Protein AF-A0A2V9RLV7-F1 (afdb_monomer)

pLDDT: mean 89.44, std 15.26, range [31.55, 98.31]

Structure (mmCIF, N/CA/C/O backbone):
data_AF-A0A2V9RLV7-F1
#
_entry.id   AF-A0A2V9RLV7-F1
#
loop_
_atom_site.group_PDB
_atom_site.id
_atom_site.type_symbol
_atom_site.label_atom_id
_atom_site.label_alt_id
_atom_site.label_comp_id
_atom_site.label_asym_id
_atom_site.label_entity_id
_atom_site.label_seq_id
_atom_site.pdbx_PDB_ins_code
_atom_site.Cartn_x
_atom_site.Cartn_y
_atom_site.Cartn_z
_atom_site.occupancy
_atom_site.B_iso_or_equiv
_atom_site.auth_seq_id
_atom_site.auth_comp_id
_atom_site.auth_asym_id
_atom_site.auth_atom_id
_atom_site.pdbx_PDB_model_num
ATOM 1 N N . MET A 1 1 ? 9.518 -6.701 3.975 1.00 85.50 1 MET A N 1
ATOM 2 C CA . MET A 1 1 ? 9.217 -7.323 5.296 1.00 85.50 1 MET A CA 1
ATOM 3 C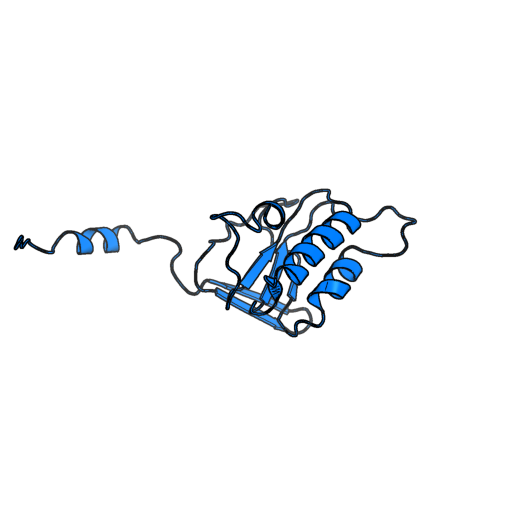 C . MET A 1 1 ? 7.944 -8.174 5.298 1.00 85.50 1 MET A C 1
ATOM 5 O O . MET A 1 1 ? 8.015 -9.312 5.734 1.00 85.50 1 MET A O 1
ATOM 9 N N . LEU A 1 2 ? 6.801 -7.684 4.800 1.00 94.25 2 LEU A N 1
ATOM 10 C CA . LEU A 1 2 ? 5.523 -8.424 4.852 1.00 94.25 2 LEU A CA 1
ATOM 11 C C . LEU A 1 2 ? 5.544 -9.779 4.130 1.00 94.25 2 LEU A C 1
ATOM 13 O O . LEU A 1 2 ? 5.073 -10.773 4.666 1.00 94.25 2 LEU A O 1
ATOM 17 N N . ALA A 1 3 ? 6.147 -9.844 2.942 1.00 95.44 3 ALA A N 1
ATOM 18 C CA . ALA A 1 3 ? 6.275 -11.100 2.202 1.00 95.44 3 ALA A CA 1
ATOM 19 C C . ALA A 1 3 ? 7.081 -12.168 2.972 1.00 95.44 3 ALA A C 1
ATOM 21 O O . ALA A 1 3 ? 6.839 -13.360 2.812 1.00 95.44 3 ALA A O 1
ATOM 22 N N . ALA A 1 4 ? 8.012 -11.746 3.834 1.00 96.06 4 ALA A N 1
ATOM 23 C CA . ALA A 1 4 ? 8.835 -12.648 4.633 1.00 96.06 4 ALA A CA 1
ATOM 24 C C . ALA A 1 4 ? 8.125 -13.160 5.899 1.00 96.06 4 ALA A C 1
ATOM 26 O O . ALA A 1 4 ? 8.580 -14.145 6.470 1.00 96.06 4 ALA A O 1
ATOM 27 N N . SER A 1 5 ? 7.034 -12.523 6.348 1.00 96.19 5 SER A N 1
ATOM 28 C CA . SER A 1 5 ? 6.276 -13.005 7.513 1.00 96.19 5 SER A CA 1
ATOM 29 C C . SER A 1 5 ? 5.226 -14.061 7.161 1.00 96.19 5 SER A C 1
ATOM 31 O O . SER A 1 5 ? 4.672 -14.680 8.069 1.00 96.19 5 SER A O 1
ATOM 33 N N . LEU A 1 6 ? 4.955 -14.289 5.872 1.00 96.94 6 LEU A N 1
ATOM 34 C CA . LEU A 1 6 ? 3.989 -15.285 5.408 1.00 96.94 6 LEU A CA 1
ATOM 35 C C . LEU A 1 6 ? 4.338 -16.690 5.914 1.00 96.94 6 LEU A C 1
ATOM 37 O O . LEU A 1 6 ? 5.480 -17.131 5.805 1.00 96.94 6 LEU A O 1
ATOM 41 N N . GLY A 1 7 ? 3.339 -17.386 6.460 1.00 95.44 7 GLY A N 1
ATOM 42 C CA . GLY A 1 7 ? 3.511 -18.720 7.047 1.00 95.44 7 GLY A CA 1
ATOM 43 C C . GLY A 1 7 ? 4.134 -18.733 8.449 1.00 95.44 7 GLY A C 1
ATOM 44 O O . GLY A 1 7 ? 4.362 -19.807 9.000 1.00 95.44 7 GLY A O 1
ATOM 45 N N . THR A 1 8 ? 4.397 -17.568 9.048 1.00 96.88 8 THR A N 1
ATOM 46 C CA . THR A 1 8 ? 4.841 -17.454 10.446 1.00 96.88 8 THR A CA 1
ATOM 47 C C . THR A 1 8 ? 3.671 -17.068 11.360 1.00 96.88 8 THR A C 1
ATOM 49 O O . THR A 1 8 ? 2.685 -16.508 10.880 1.00 96.88 8 THR A O 1
ATOM 52 N N . PRO A 1 9 ? 3.785 -17.240 12.692 1.00 96.62 9 PRO A N 1
ATOM 53 C CA . PRO A 1 9 ? 2.793 -16.721 13.644 1.00 96.62 9 PRO A CA 1
ATOM 54 C C . PRO A 1 9 ? 2.597 -15.195 13.601 1.00 96.62 9 PRO A C 1
ATOM 56 O O . PRO A 1 9 ? 1.647 -14.680 14.185 1.00 96.62 9 PRO A O 1
ATOM 59 N N . TYR A 1 10 ? 3.503 -14.472 12.936 1.00 95.00 10 TYR A N 1
ATOM 60 C CA . TYR A 1 10 ? 3.482 -13.017 12.789 1.00 95.00 10 TYR A CA 1
ATOM 61 C C . TYR A 1 10 ? 3.027 -12.577 11.392 1.00 95.00 10 TYR A C 1
ATOM 63 O O . TYR A 1 10 ? 3.252 -11.429 10.996 1.00 95.00 10 TYR A O 1
ATOM 71 N N . GLU A 1 11 ? 2.436 -13.483 10.610 1.00 94.69 11 GLU A N 1
ATOM 72 C CA . GLU A 1 11 ? 1.907 -13.130 9.301 1.00 94.69 11 GLU A CA 1
ATOM 73 C C . GLU A 1 11 ? 0.830 -12.040 9.398 1.00 94.69 11 GLU A C 1
ATOM 75 O O . GLU A 1 11 ? 0.049 -11.963 10.352 1.00 94.69 11 GLU A O 1
ATOM 80 N N . LEU A 1 12 ? 0.789 -11.166 8.391 1.00 91.31 12 LEU A N 1
ATOM 81 C CA . LEU A 1 12 ? -0.156 -10.058 8.382 1.00 91.31 12 LEU A CA 1
ATOM 82 C C . LEU A 1 12 ? -1.586 -10.568 8.156 1.00 91.31 12 LEU A C 1
ATOM 84 O O . LEU A 1 12 ? -1.847 -11.358 7.244 1.00 91.31 12 LEU A O 1
ATOM 88 N N . ARG A 1 13 ? -2.521 -10.045 8.953 1.00 93.69 13 ARG A N 1
ATOM 89 C CA . ARG A 1 13 ? -3.963 -10.206 8.744 1.00 93.69 13 ARG A CA 1
ATOM 90 C C . ARG A 1 13 ? -4.507 -9.008 7.979 1.00 93.69 13 ARG A C 1
ATOM 92 O O . ARG A 1 13 ? -4.392 -7.876 8.448 1.00 93.69 13 ARG A O 1
ATOM 99 N N . THR A 1 14 ? -5.094 -9.265 6.820 1.00 96.12 14 THR A N 1
ATOM 100 C CA . THR A 1 14 ? -5.522 -8.231 5.867 1.00 96.12 14 THR A CA 1
ATOM 101 C C . THR A 1 14 ? -7.029 -8.206 5.632 1.00 96.12 14 THR A C 1
ATOM 103 O O . THR A 1 14 ? -7.524 -7.261 5.018 1.00 96.12 14 THR A O 1
ATOM 106 N N . ASP A 1 15 ? -7.758 -9.183 6.174 1.00 96.62 15 ASP A N 1
ATOM 107 C CA . ASP A 1 15 ? -9.208 -9.294 6.042 1.00 96.62 15 ASP A CA 1
ATOM 108 C C . ASP A 1 15 ? -9.916 -8.050 6.576 1.00 96.62 15 ASP A C 1
ATOM 110 O O . ASP A 1 15 ? -9.709 -7.628 7.723 1.00 96.62 15 ASP A O 1
ATOM 114 N N . ASP A 1 16 ? -10.740 -7.457 5.717 1.00 96.94 16 ASP A N 1
ATOM 115 C CA . ASP A 1 16 ? -11.497 -6.241 5.977 1.00 96.94 16 ASP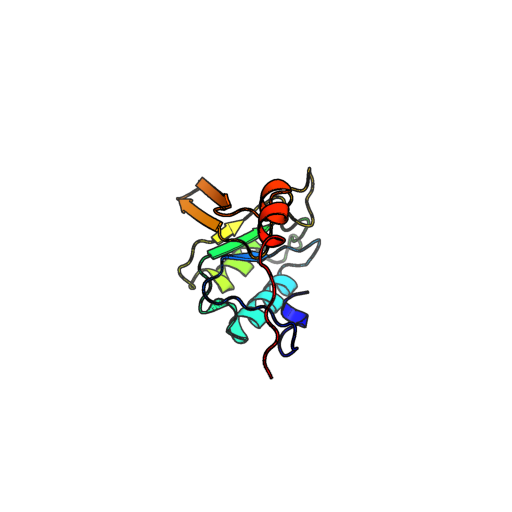 A CA 1
ATOM 116 C C . ASP A 1 16 ? -10.631 -5.031 6.390 1.00 96.94 16 ASP A C 1
ATOM 118 O O . ASP A 1 16 ? -11.092 -4.127 7.092 1.00 96.94 16 ASP A O 1
ATOM 122 N N . ARG A 1 17 ? -9.358 -4.979 5.961 1.00 97.69 17 ARG A N 1
ATOM 123 C CA . ARG A 1 17 ? -8.420 -3.886 6.288 1.00 97.69 17 ARG A CA 1
ATOM 124 C C . ARG A 1 17 ? -8.069 -3.010 5.090 1.00 97.69 17 ARG A C 1
ATOM 126 O O . ARG A 1 17 ? -8.101 -3.445 3.942 1.00 97.69 17 ARG A O 1
ATOM 133 N N . ILE A 1 18 ? -7.653 -1.778 5.382 1.00 98.25 18 ILE A N 1
ATOM 134 C CA . ILE A 1 18 ? -6.882 -0.952 4.447 1.00 98.25 18 ILE A CA 1
ATOM 135 C C . ILE A 1 18 ? -5.412 -1.354 4.599 1.00 98.25 18 ILE A C 1
ATOM 137 O O . ILE A 1 18 ? -4.848 -1.243 5.688 1.00 98.25 18 ILE A O 1
ATOM 141 N N . LEU A 1 19 ? -4.805 -1.847 3.522 1.00 97.62 19 LEU A N 1
ATOM 142 C CA . LEU A 1 19 ? -3.417 -2.293 3.505 1.00 97.62 19 LEU A CA 1
ATOM 143 C C . LEU A 1 19 ? -2.494 -1.131 3.126 1.00 97.62 19 LEU A C 1
ATOM 145 O O . LEU A 1 19 ? -2.652 -0.546 2.060 1.00 97.62 19 LEU A O 1
ATOM 149 N N . PHE A 1 20 ? -1.513 -0.820 3.970 1.00 97.75 20 PHE A N 1
ATOM 150 C CA . PHE A 1 20 ? -0.464 0.152 3.665 1.00 97.75 20 PHE A CA 1
ATOM 151 C C . PHE A 1 20 ? 0.846 -0.561 3.304 1.00 97.75 20 PHE A C 1
ATOM 153 O O . PHE A 1 20 ? 1.273 -1.458 4.034 1.00 97.75 20 PHE A O 1
ATOM 160 N N . LEU A 1 21 ? 1.465 -0.169 2.188 1.00 97.31 21 LEU A N 1
ATOM 161 C CA . LEU A 1 21 ? 2.692 -0.750 1.640 1.00 97.31 21 LEU A CA 1
ATOM 162 C C . LEU A 1 21 ? 3.689 0.357 1.283 1.00 97.31 21 LEU A C 1
ATOM 164 O O . LEU A 1 21 ? 3.333 1.317 0.607 1.00 97.31 21 LEU A O 1
ATOM 168 N N . GLU A 1 22 ? 4.947 0.205 1.679 1.00 96.62 22 GLU A N 1
ATOM 169 C CA . GLU A 1 22 ? 6.044 1.094 1.285 1.00 96.62 22 GLU A CA 1
ATOM 170 C C . GLU A 1 22 ? 7.339 0.300 1.122 1.00 96.62 22 GLU A C 1
ATOM 172 O O . GLU A 1 22 ? 7.476 -0.786 1.694 1.00 96.62 22 GLU A O 1
ATOM 177 N N . ASP A 1 23 ? 8.249 0.829 0.310 1.00 96.75 23 ASP A N 1
ATOM 178 C CA . ASP A 1 23 ? 9.604 0.312 0.144 1.00 96.75 23 ASP A CA 1
ATOM 179 C C . ASP A 1 23 ? 10.542 1.427 -0.358 1.00 96.75 23 ASP A C 1
ATOM 181 O O . ASP A 1 23 ? 10.073 2.479 -0.813 1.00 96.75 23 ASP A O 1
ATOM 185 N N . LEU A 1 24 ? 11.855 1.184 -0.297 1.00 96.06 24 LEU A N 1
ATOM 186 C CA . LEU A 1 24 ? 12.905 2.127 -0.701 1.00 96.06 24 LEU A CA 1
ATOM 187 C C . LEU A 1 24 ? 13.898 1.481 -1.668 1.00 96.06 24 LEU A C 1
ATOM 189 O O . LEU A 1 24 ? 14.518 0.469 -1.354 1.00 96.06 24 LEU A O 1
ATOM 193 N N . GLY A 1 25 ? 14.125 2.114 -2.821 1.00 95.25 25 GLY A N 1
ATOM 194 C CA . GLY A 1 25 ? 15.185 1.718 -3.756 1.00 95.25 25 GLY A CA 1
ATOM 195 C C . GLY A 1 25 ? 14.970 0.356 -4.426 1.00 95.25 25 GLY A C 1
ATOM 196 O O . GLY A 1 25 ? 15.864 -0.155 -5.111 1.00 95.25 25 GLY A O 1
ATOM 197 N N . GLU A 1 26 ? 13.800 -0.255 -4.244 1.00 95.62 26 GLU A N 1
ATOM 198 C CA . GLU A 1 26 ? 13.507 -1.573 -4.779 1.00 95.62 26 GLU A CA 1
ATOM 199 C C . GLU A 1 26 ? 13.163 -1.507 -6.267 1.00 95.62 26 GLU A C 1
ATOM 201 O O . GLU A 1 26 ? 12.337 -0.721 -6.738 1.00 95.62 26 GLU A O 1
ATOM 206 N N . LYS A 1 27 ? 13.787 -2.393 -7.044 1.00 94.56 27 LYS A N 1
ATOM 207 C CA . LYS A 1 27 ? 13.499 -2.492 -8.476 1.00 94.56 27 LYS A CA 1
ATOM 208 C C . LYS A 1 27 ? 12.081 -3.023 -8.674 1.00 94.56 27 LYS A C 1
ATOM 210 O O . LYS A 1 27 ? 11.727 -4.001 -8.013 1.00 94.56 27 LYS A O 1
ATOM 215 N N . PRO A 1 28 ? 11.281 -2.487 -9.615 1.00 95.25 28 PRO A N 1
ATOM 216 C CA . PRO A 1 28 ? 9.883 -2.915 -9.680 1.00 95.25 28 PRO A CA 1
ATOM 217 C C . PRO A 1 28 ? 9.633 -4.405 -9.939 1.00 95.25 28 PRO A C 1
ATOM 219 O O . PRO A 1 28 ? 8.626 -4.903 -9.462 1.00 95.25 28 PRO A O 1
ATOM 222 N N . TYR A 1 29 ? 10.560 -5.169 -10.532 1.00 93.81 29 TYR A N 1
ATOM 223 C CA . TYR A 1 29 ? 10.424 -6.639 -10.587 1.00 93.81 29 TYR A CA 1
ATOM 224 C C . TYR A 1 29 ? 10.438 -7.316 -9.197 1.00 93.81 29 TYR A C 1
ATOM 226 O O . TYR A 1 29 ? 9.906 -8.410 -9.020 1.00 93.81 29 TYR A O 1
ATOM 234 N N . ARG A 1 30 ? 11.067 -6.702 -8.187 1.00 95.69 30 ARG A N 1
ATOM 235 C CA . ARG A 1 30 ? 11.051 -7.201 -6.805 1.00 95.69 30 ARG A CA 1
ATOM 236 C C . ARG A 1 30 ? 9.745 -6.850 -6.114 1.00 95.69 30 ARG A C 1
ATOM 238 O O . ARG A 1 30 ? 9.203 -7.706 -5.419 1.00 95.69 30 ARG A O 1
ATOM 245 N N . ILE A 1 31 ? 9.229 -5.642 -6.348 1.00 97.06 31 ILE A N 1
ATOM 246 C CA . ILE A 1 31 ? 7.887 -5.245 -5.901 1.00 97.06 31 ILE A CA 1
ATOM 247 C C . ILE A 1 31 ? 6.841 -6.181 -6.511 1.00 97.06 31 ILE A C 1
ATOM 249 O O . ILE A 1 31 ? 6.005 -6.706 -5.784 1.00 97.06 31 ILE A O 1
ATOM 253 N N . ASP A 1 32 ? 6.956 -6.466 -7.809 1.00 96.31 32 ASP A N 1
ATOM 254 C CA . ASP A 1 32 ? 6.134 -7.434 -8.534 1.00 96.31 32 ASP A CA 1
ATOM 255 C C . ASP A 1 32 ? 6.107 -8.789 -7.824 1.00 96.31 32 ASP A C 1
ATOM 257 O O . ASP A 1 32 ? 5.053 -9.263 -7.403 1.00 96.31 32 ASP A O 1
ATOM 261 N N . ARG A 1 33 ? 7.293 -9.362 -7.590 1.00 97.12 33 ARG A N 1
ATOM 262 C CA . ARG A 1 33 ? 7.452 -10.644 -6.904 1.00 97.12 33 ARG A CA 1
ATOM 263 C C . ARG A 1 33 ? 6.814 -10.637 -5.514 1.00 97.12 33 ARG A C 1
ATOM 265 O O . ARG A 1 33 ? 6.127 -11.591 -5.163 1.00 97.12 33 ARG A O 1
ATOM 272 N N . MET A 1 34 ? 7.034 -9.587 -4.720 1.00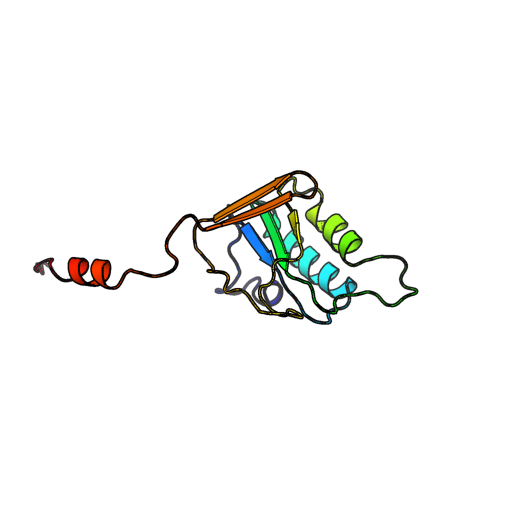 97.69 34 MET A N 1
ATOM 273 C CA . MET A 1 34 ? 6.494 -9.492 -3.357 1.00 97.69 34 MET A CA 1
ATOM 274 C C . MET A 1 34 ? 4.971 -9.323 -3.344 1.00 97.69 34 MET A C 1
ATOM 276 O O . MET A 1 34 ? 4.291 -9.985 -2.562 1.00 97.69 34 MET A O 1
ATOM 280 N N . LEU A 1 35 ? 4.421 -8.481 -4.221 1.00 97.44 35 LEU A N 1
ATOM 281 C CA . LEU A 1 35 ? 2.976 -8.296 -4.356 1.00 97.44 35 LEU A CA 1
ATOM 282 C C . LEU A 1 35 ? 2.296 -9.560 -4.881 1.00 97.44 35 LEU A C 1
ATOM 284 O O . LEU A 1 35 ? 1.244 -9.942 -4.373 1.00 97.44 35 LEU A O 1
ATOM 288 N N . MET A 1 36 ? 2.909 -10.242 -5.851 1.00 97.56 36 MET A N 1
ATOM 289 C CA . MET A 1 36 ? 2.401 -11.508 -6.372 1.00 97.56 36 MET A CA 1
ATOM 290 C C . MET A 1 36 ? 2.411 -12.587 -5.288 1.00 97.56 36 MET A C 1
ATOM 292 O O . MET A 1 36 ? 1.448 -13.338 -5.171 1.00 97.56 36 MET A O 1
ATOM 296 N N . GLN A 1 37 ? 3.443 -12.632 -4.441 1.00 97.75 37 GLN A N 1
ATOM 297 C CA . GLN A 1 37 ? 3.485 -13.545 -3.300 1.00 97.75 37 GLN A CA 1
ATOM 298 C C . GLN A 1 37 ? 2.347 -13.267 -2.304 1.00 97.75 37 GLN A C 1
ATOM 300 O O . GLN A 1 37 ? 1.687 -14.205 -1.866 1.00 97.75 37 GLN A O 1
ATOM 305 N N . LEU A 1 38 ? 2.071 -11.997 -1.978 1.00 97.38 38 LEU A N 1
ATOM 306 C CA . LEU A 1 38 ? 0.931 -11.628 -1.126 1.00 97.38 38 LEU A CA 1
ATOM 307 C C . LEU A 1 38 ? -0.412 -12.011 -1.765 1.00 97.38 38 LEU A C 1
ATOM 309 O O . LEU A 1 38 ? -1.283 -12.530 -1.068 1.00 97.38 38 LEU A O 1
ATOM 313 N N . LYS A 1 39 ? -0.563 -11.791 -3.079 1.00 96.88 39 LYS A N 1
ATOM 314 C CA . LYS A 1 39 ? -1.757 -12.174 -3.845 1.00 96.88 39 LYS A CA 1
ATOM 315 C C . LYS A 1 39 ? -1.984 -13.683 -3.806 1.00 96.88 39 LYS A C 1
ATOM 317 O O . LYS A 1 39 ? -3.060 -14.127 -3.439 1.00 96.88 39 LYS A O 1
ATOM 322 N N . LEU A 1 40 ? -0.960 -14.472 -4.129 1.00 96.75 40 LEU A N 1
ATOM 323 C CA . LEU A 1 40 ? -1.039 -15.937 -4.131 1.00 96.75 40 LEU A CA 1
ATOM 324 C C . LEU A 1 40 ? -1.238 -16.531 -2.730 1.00 96.75 40 LEU A C 1
ATOM 326 O O . LEU A 1 40 ? -1.800 -17.612 -2.604 1.00 96.75 40 LEU A O 1
ATOM 330 N N . ALA A 1 41 ? -0.809 -15.827 -1.682 1.00 96.94 41 ALA A N 1
ATOM 331 C CA . ALA A 1 41 ? -1.071 -16.195 -0.292 1.00 96.94 41 ALA A CA 1
ATOM 332 C C . ALA A 1 41 ? -2.466 -15.759 0.211 1.00 96.94 41 ALA A C 1
ATOM 334 O O . ALA A 1 41 ? -2.718 -15.821 1.415 1.00 96.94 41 ALA A O 1
ATOM 335 N N . GLY A 1 42 ? -3.341 -15.259 -0.672 1.00 96.56 42 GLY A N 1
ATOM 336 C CA . GLY A 1 42 ? -4.705 -14.821 -0.354 1.00 96.56 42 GLY A CA 1
ATOM 337 C C . GLY A 1 42 ? -4.784 -13.533 0.471 1.00 96.56 42 GLY A C 1
ATOM 338 O O . GLY A 1 42 ? -5.854 -13.125 0.915 1.00 96.56 42 GLY A O 1
ATOM 339 N N . LYS A 1 43 ? -3.660 -12.837 0.694 1.00 97.06 43 LYS A N 1
ATOM 340 C CA . LYS A 1 43 ? -3.638 -11.636 1.549 1.00 97.06 43 LYS A CA 1
ATOM 341 C C . LYS A 1 43 ? -4.307 -10.430 0.904 1.00 97.06 43 LYS A C 1
ATOM 343 O O . LYS A 1 43 ? -4.507 -9.426 1.582 1.00 97.06 43 LYS A O 1
ATOM 348 N N . LEU A 1 44 ? -4.642 -10.500 -0.379 1.00 97.12 44 LEU A N 1
ATOM 349 C CA . LEU A 1 44 ? -5.308 -9.418 -1.095 1.00 97.12 44 LEU A CA 1
ATOM 350 C C . LEU A 1 44 ? -6.792 -9.707 -1.375 1.00 97.12 44 LEU A C 1
ATOM 352 O O . LEU A 1 44 ? -7.456 -8.858 -1.957 1.00 97.12 44 LEU A O 1
ATOM 356 N N . ASP A 1 45 ? -7.318 -10.858 -0.951 1.00 96.06 45 ASP A N 1
ATOM 357 C CA . ASP A 1 45 ? -8.659 -11.313 -1.348 1.00 96.06 45 ASP A CA 1
ATOM 358 C C . ASP A 1 45 ? -9.777 -10.496 -0.686 1.00 96.06 45 ASP A C 1
ATOM 360 O O . ASP A 1 45 ? -10.805 -10.227 -1.301 1.00 96.06 45 ASP A O 1
ATOM 364 N N . SER A 1 46 ? -9.553 -10.071 0.561 1.00 96.12 46 SER A N 1
ATOM 365 C CA . SER A 1 46 ? -10.560 -9.397 1.397 1.00 96.12 46 SER A CA 1
ATOM 366 C C . SER A 1 46 ? -10.115 -8.018 1.892 1.00 96.12 46 SER A C 1
ATOM 368 O O . SER A 1 46 ? -10.658 -7.496 2.868 1.00 96.12 46 SER A O 1
ATOM 370 N N . VAL A 1 47 ? -9.110 -7.404 1.258 1.00 97.69 47 VAL A N 1
ATOM 371 C CA . VAL A 1 47 ? -8.734 -6.020 1.593 1.00 97.69 47 VAL A CA 1
ATOM 372 C C . VAL A 1 47 ? -9.857 -5.058 1.203 1.00 97.69 47 VAL A C 1
ATOM 374 O O . VAL A 1 47 ? -10.616 -5.301 0.273 1.00 97.69 47 VAL A O 1
ATOM 377 N N . ARG A 1 48 ? -9.968 -3.928 1.903 1.00 98.06 48 ARG A N 1
ATOM 378 C CA . ARG A 1 48 ? -10.962 -2.871 1.620 1.00 98.06 48 ARG A CA 1
ATOM 379 C C . ARG A 1 48 ? -10.373 -1.665 0.908 1.00 98.06 48 ARG A C 1
ATOM 381 O O . ARG A 1 48 ? -11.112 -0.784 0.483 1.00 98.06 48 ARG A O 1
ATOM 388 N N . GLY A 1 49 ? -9.054 -1.631 0.786 1.00 98.00 49 GLY A N 1
ATOM 389 C CA . GLY A 1 49 ? -8.303 -0.606 0.087 1.00 98.00 49 GLY A CA 1
ATOM 390 C C . GLY A 1 49 ? -6.810 -0.851 0.234 1.00 98.00 49 GLY A C 1
ATOM 391 O O . GLY A 1 49 ? -6.379 -1.560 1.146 1.00 98.00 49 GLY A O 1
ATOM 392 N N . ILE A 1 50 ? -6.025 -0.270 -0.664 1.00 98.31 50 ILE A N 1
ATOM 393 C CA . ILE A 1 50 ? -4.567 -0.377 -0.655 1.00 98.31 50 ILE A CA 1
ATOM 394 C C . ILE A 1 50 ? -3.978 1.024 -0.788 1.00 98.31 50 ILE A C 1
ATOM 396 O O . ILE A 1 50 ? -4.403 1.816 -1.627 1.00 98.31 50 ILE A O 1
ATOM 400 N N . ILE A 1 51 ? -2.990 1.335 0.039 1.00 98.06 51 ILE A N 1
ATOM 401 C CA . ILE A 1 51 ? -2.248 2.587 -0.005 1.00 98.06 51 ILE A CA 1
ATOM 402 C C . ILE A 1 51 ? -0.777 2.249 -0.183 1.00 98.06 51 ILE A C 1
ATOM 404 O O . ILE A 1 51 ? -0.176 1.601 0.669 1.00 98.06 51 ILE A O 1
ATOM 408 N N . PHE A 1 52 ? -0.197 2.727 -1.271 1.00 97.75 52 PHE A N 1
ATOM 409 C CA . PHE A 1 52 ? 1.240 2.743 -1.469 1.00 97.75 52 PHE A CA 1
ATOM 410 C C . PHE A 1 52 ? 1.814 4.051 -0.917 1.00 97.75 52 PHE A C 1
ATOM 412 O O . PHE A 1 52 ? 1.227 5.127 -1.096 1.00 97.75 52 PHE A O 1
ATOM 419 N N . GLY A 1 53 ? 2.953 3.963 -0.235 1.00 96.62 53 GLY A N 1
ATOM 420 C CA . GLY A 1 53 ? 3.722 5.122 0.208 1.00 96.62 53 GLY A CA 1
ATOM 421 C C . GLY A 1 53 ? 4.298 5.925 -0.962 1.00 96.62 53 GLY A C 1
ATOM 422 O O . GLY A 1 53 ? 3.856 5.805 -2.108 1.00 96.62 53 GLY A O 1
ATOM 423 N N . GLU A 1 54 ? 5.318 6.742 -0.697 1.00 95.50 54 GLU A N 1
ATOM 424 C CA . GLU A 1 54 ? 6.049 7.448 -1.764 1.00 95.50 54 GLU A CA 1
ATOM 425 C C . GLU A 1 54 ? 6.791 6.489 -2.714 1.00 95.50 54 GLU A C 1
ATOM 427 O O . GLU A 1 54 ? 7.064 6.875 -3.848 1.00 95.50 54 GLU A O 1
ATOM 432 N N . MET A 1 55 ? 7.064 5.244 -2.291 1.00 95.75 55 MET A N 1
ATOM 433 C CA . MET A 1 55 ? 7.840 4.256 -3.058 1.00 95.75 55 MET A CA 1
ATOM 434 C C . MET A 1 55 ? 9.165 4.863 -3.543 1.00 95.75 55 MET A C 1
ATOM 436 O O . MET A 1 55 ? 9.506 4.809 -4.730 1.00 95.75 55 MET A O 1
ATOM 440 N N . LEU A 1 56 ? 9.871 5.522 -2.620 1.00 94.69 56 LEU A N 1
ATOM 441 C CA . LEU A 1 56 ? 11.031 6.345 -2.932 1.00 94.69 56 LEU A CA 1
ATOM 442 C C . LEU A 1 56 ? 12.106 5.505 -3.630 1.00 94.69 56 LEU A C 1
ATOM 444 O O . LEU A 1 56 ? 12.370 4.364 -3.256 1.00 94.69 56 LEU A O 1
ATOM 448 N N . ASP A 1 57 ? 12.688 6.056 -4.691 1.00 93.88 57 ASP A N 1
ATOM 449 C CA . ASP A 1 57 ? 13.693 5.407 -5.540 1.00 93.88 57 ASP A CA 1
ATOM 450 C C . ASP A 1 57 ? 13.309 4.024 -6.112 1.00 93.88 57 ASP A C 1
ATOM 452 O O . ASP A 1 57 ? 14.150 3.306 -6.656 1.00 93.88 57 ASP A O 1
ATOM 456 N N . CYS A 1 58 ? 12.024 3.654 -6.073 1.00 93.56 58 CYS A N 1
ATOM 457 C CA . CYS A 1 58 ? 11.524 2.396 -6.624 1.00 93.56 58 CYS A CA 1
ATOM 458 C C . CYS A 1 58 ? 11.217 2.522 -8.124 1.00 93.56 58 CYS A C 1
ATOM 460 O O . CYS A 1 58 ? 10.087 2.331 -8.575 1.00 93.56 58 CYS A O 1
ATOM 462 N N . PHE A 1 59 ? 12.221 2.875 -8.924 1.00 90.12 59 PHE A N 1
ATOM 463 C CA . PHE A 1 59 ? 12.079 3.051 -10.370 1.00 90.12 59 PHE A CA 1
ATOM 464 C C . PHE A 1 59 ? 12.857 2.003 -11.178 1.00 90.12 59 PHE A C 1
ATOM 466 O O . PHE A 1 59 ? 13.845 1.402 -10.739 1.00 90.12 59 PHE A O 1
ATOM 473 N N . GLN A 1 60 ? 12.362 1.766 -12.390 1.00 85.81 60 GLN A N 1
ATOM 474 C CA . GLN A 1 60 ? 12.989 0.902 -13.391 1.00 85.81 60 GLN A CA 1
ATOM 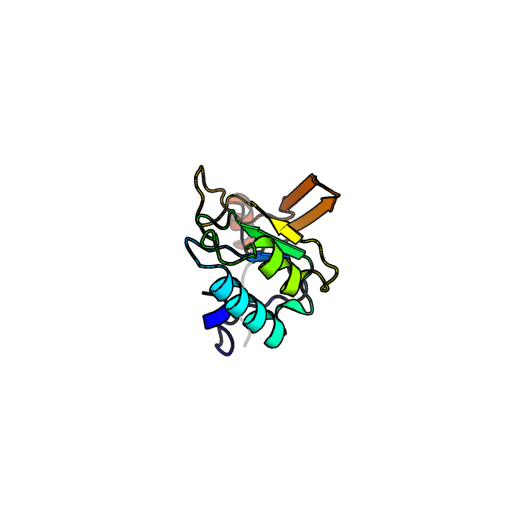475 C C . GLN A 1 60 ? 14.224 1.573 -13.996 1.00 85.81 60 GLN A C 1
ATOM 477 O O . GLN A 1 60 ? 14.370 2.793 -13.943 1.00 85.81 60 GLN A O 1
ATOM 482 N N . MET A 1 61 ? 15.121 0.777 -14.580 1.00 81.06 61 MET A N 1
ATOM 483 C CA . MET A 1 61 ? 16.149 1.337 -15.464 1.00 81.06 61 MET A CA 1
ATOM 484 C C . MET A 1 61 ? 15.504 1.809 -16.780 1.00 81.06 61 MET A C 1
ATOM 486 O O . MET A 1 61 ? 14.458 1.287 -17.162 1.00 81.06 61 MET A O 1
ATOM 490 N N . GLN A 1 62 ? 16.120 2.784 -17.462 1.00 76.19 62 GLN A N 1
ATOM 491 C CA . GLN A 1 62 ? 15.534 3.474 -18.627 1.00 76.19 62 GLN A CA 1
ATOM 492 C C . GLN A 1 62 ? 15.054 2.527 -19.748 1.00 76.19 62 GLN A C 1
ATOM 494 O O . GLN A 1 62 ? 14.046 2.819 -20.382 1.00 76.19 62 GLN A O 1
ATOM 499 N N . ASP A 1 63 ? 15.686 1.364 -19.919 1.00 82.00 63 ASP A N 1
ATOM 500 C CA . ASP A 1 63 ? 15.440 0.473 -21.064 1.00 82.00 63 ASP A CA 1
ATOM 501 C C . ASP A 1 63 ? 14.490 -0.705 -20.775 1.00 82.00 63 ASP A C 1
ATOM 503 O O . ASP A 1 63 ? 14.307 -1.579 -21.620 1.00 82.00 63 ASP A O 1
ATOM 507 N N . GLN A 1 64 ? 13.889 -0.785 -19.582 1.00 78.38 64 GLN A N 1
ATOM 508 C CA . GLN A 1 64 ? 13.102 -1.967 -19.190 1.00 78.38 64 GLN A CA 1
ATOM 509 C C . GLN A 1 64 ? 11.654 -1.972 -19.714 1.00 78.38 64 GLN A C 1
ATOM 511 O O . GLN A 1 64 ? 10.999 -3.005 -19.638 1.00 78.38 64 GLN A O 1
ATOM 516 N N . GLY A 1 65 ? 11.162 -0.868 -20.291 1.00 87.06 65 GLY A N 1
ATOM 517 C CA . GLY A 1 65 ? 9.888 -0.828 -21.029 1.00 87.06 65 GLY A CA 1
ATOM 518 C C . GLY A 1 65 ? 8.608 -0.894 -20.184 1.00 87.06 65 GLY A C 1
ATOM 519 O O . GLY A 1 65 ? 7.523 -0.988 -20.747 1.00 87.06 65 GLY A O 1
ATOM 520 N N . TYR A 1 66 ? 8.713 -0.843 -18.854 1.00 88.50 66 TYR A N 1
ATOM 521 C CA . TYR A 1 66 ? 7.577 -0.747 -17.936 1.00 88.50 66 TYR A CA 1
ATOM 522 C C . TYR A 1 66 ? 7.924 0.134 -16.732 1.00 88.50 66 TYR A C 1
ATOM 524 O O . TYR A 1 66 ? 9.081 0.463 -16.480 1.00 88.50 66 TYR A O 1
ATOM 532 N N . SER A 1 67 ? 6.907 0.520 -15.975 1.00 92.19 67 SER A N 1
ATOM 533 C CA . SER A 1 67 ? 6.969 1.372 -14.793 1.00 92.19 67 SER A CA 1
ATOM 534 C C . SER A 1 67 ? 6.559 0.607 -13.535 1.00 92.19 67 SER A C 1
ATOM 536 O O . SER A 1 67 ? 5.907 -0.438 -13.588 1.00 92.19 67 SER A O 1
ATOM 538 N N . LEU A 1 68 ? 6.895 1.159 -12.363 1.00 94.25 68 LEU A N 1
ATOM 539 C CA . LEU A 1 68 ? 6.392 0.637 -11.089 1.00 94.25 68 LEU A CA 1
ATOM 540 C C . LEU A 1 68 ? 4.860 0.599 -11.063 1.00 94.25 68 LEU A C 1
ATOM 542 O O . LEU A 1 68 ? 4.274 -0.373 -10.598 1.00 94.25 68 LEU A O 1
ATOM 546 N N . ARG A 1 69 ? 4.207 1.646 -11.577 1.00 93.81 69 ARG A N 1
ATOM 547 C CA . ARG A 1 69 ? 2.748 1.744 -11.562 1.00 93.81 69 ARG A CA 1
ATOM 548 C C . ARG A 1 69 ? 2.101 0.647 -12.401 1.00 93.81 69 ARG A C 1
ATOM 550 O O . ARG A 1 69 ? 1.122 0.065 -11.954 1.00 93.81 69 ARG A O 1
ATOM 557 N N . GLU A 1 70 ? 2.652 0.336 -13.572 1.00 94.50 70 GLU A N 1
ATOM 558 C CA . GLU A 1 70 ? 2.153 -0.760 -14.415 1.00 94.50 70 GLU A CA 1
ATOM 559 C C . GLU A 1 70 ? 2.286 -2.113 -13.715 1.00 94.50 70 GLU A C 1
ATOM 561 O O . GLU A 1 70 ? 1.324 -2.875 -13.682 1.00 94.50 70 GLU A O 1
ATOM 566 N N . VAL A 1 71 ? 3.431 -2.375 -13.076 1.00 94.88 71 VAL A N 1
ATOM 567 C CA . VAL A 1 71 ? 3.648 -3.581 -12.260 1.00 94.88 71 VAL A CA 1
ATOM 568 C C . VAL A 1 71 ? 2.609 -3.704 -11.150 1.00 94.88 71 VAL A C 1
ATOM 570 O O . VAL A 1 71 ? 1.978 -4.749 -11.002 1.00 94.88 71 VAL A O 1
ATOM 573 N N . VAL A 1 72 ? 2.408 -2.637 -10.376 1.00 96.56 72 VAL A N 1
ATOM 574 C CA . VAL A 1 72 ? 1.459 -2.659 -9.261 1.00 96.56 72 VAL A CA 1
ATOM 575 C C . VAL A 1 72 ? 0.041 -2.880 -9.782 1.00 96.56 72 VAL A C 1
ATOM 577 O O . VAL A 1 72 ? -0.646 -3.790 -9.316 1.00 96.56 72 VAL A O 1
ATOM 580 N N . MET A 1 73 ? -0.390 -2.106 -10.782 1.00 95.38 73 MET A N 1
ATOM 581 C CA . MET A 1 73 ? -1.750 -2.183 -11.325 1.00 95.38 73 MET A CA 1
ATOM 582 C C . MET A 1 73 ? -2.044 -3.517 -12.014 1.00 95.38 73 MET A C 1
ATOM 584 O O . MET A 1 73 ? -3.171 -3.989 -11.927 1.00 95.38 73 MET A O 1
ATOM 588 N N . ARG A 1 74 ? -1.045 -4.179 -12.605 1.00 95.69 74 ARG A N 1
ATOM 589 C CA . ARG A 1 74 ? -1.180 -5.549 -13.122 1.00 95.69 74 ARG A CA 1
ATOM 590 C C . ARG A 1 74 ? -1.580 -6.553 -12.035 1.00 95.69 74 ARG A C 1
ATOM 592 O O . ARG A 1 74 ? -2.240 -7.547 -12.322 1.00 95.69 74 ARG A O 1
ATOM 599 N N . ILE A 1 75 ? -1.159 -6.328 -10.790 1.00 96.25 75 ILE A N 1
ATOM 600 C CA . ILE A 1 75 ? -1.420 -7.247 -9.676 1.00 96.25 75 ILE A CA 1
ATOM 601 C C . ILE A 1 75 ? -2.705 -6.863 -8.941 1.00 96.25 75 ILE A C 1
ATOM 603 O O . ILE A 1 75 ? -3.516 -7.749 -8.649 1.00 96.25 75 ILE A O 1
ATOM 607 N N . VAL A 1 76 ? -2.887 -5.569 -8.653 1.00 96.56 76 VAL A N 1
ATOM 608 C CA . VAL A 1 76 ? -3.964 -5.075 -7.777 1.00 96.56 76 VAL A CA 1
ATOM 609 C C . VAL A 1 76 ? -5.161 -4.469 -8.511 1.00 96.56 76 VAL A C 1
ATOM 611 O O . VAL A 1 76 ? -6.192 -4.244 -7.886 1.00 96.56 76 VAL A O 1
ATOM 614 N N . GLY A 1 77 ? -5.044 -4.193 -9.814 1.00 93.69 77 GLY A N 1
ATOM 615 C CA . GLY A 1 77 ? -6.063 -3.472 -10.584 1.00 93.69 77 GLY A CA 1
ATOM 616 C C . GLY A 1 77 ? -7.414 -4.178 -10.636 1.00 93.69 77 GLY A C 1
ATOM 617 O O . GLY A 1 77 ? -8.446 -3.523 -10.527 1.00 93.69 77 GLY A O 1
ATOM 618 N N . ASP A 1 78 ? -7.403 -5.509 -10.692 1.00 92.38 78 ASP A N 1
ATOM 619 C CA . ASP A 1 78 ? -8.621 -6.317 -10.817 1.00 92.38 78 ASP A CA 1
ATOM 620 C C . ASP A 1 78 ? -9.282 -6.646 -9.466 1.00 92.38 78 ASP A C 1
ATOM 622 O O . ASP A 1 78 ? -10.305 -7.322 -9.430 1.00 92.38 78 ASP A O 1
ATOM 626 N N . ILE A 1 79 ? -8.719 -6.182 -8.341 1.00 94.50 79 ILE A N 1
ATOM 627 C CA . ILE A 1 79 ? -9.260 -6.459 -6.996 1.00 94.50 79 ILE A CA 1
ATOM 628 C C . ILE A 1 79 ? -10.550 -5.655 -6.738 1.00 94.50 79 ILE A C 1
ATOM 630 O O . ILE A 1 79 ? -11.371 -6.037 -5.910 1.00 94.50 79 ILE A O 1
ATOM 634 N N . GLY A 1 80 ? -10.761 -4.539 -7.447 1.00 94.38 80 GLY A N 1
ATOM 635 C CA . GLY A 1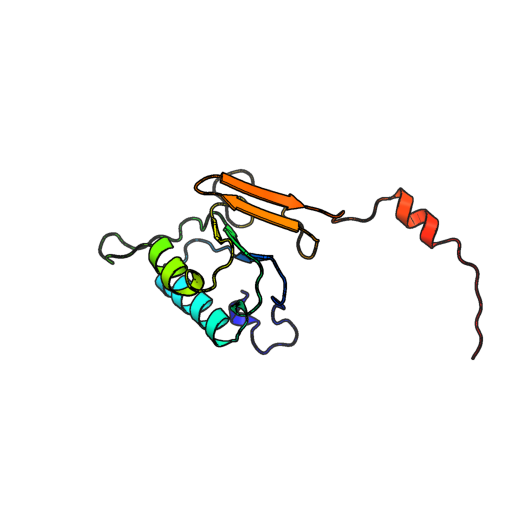 80 ? -11.992 -3.746 -7.334 1.00 94.38 80 GLY A CA 1
ATOM 636 C C . GLY A 1 80 ? -12.098 -2.897 -6.060 1.00 94.38 80 GLY A C 1
ATOM 637 O O . GLY A 1 80 ? -13.191 -2.468 -5.694 1.00 94.38 80 GLY A O 1
ATOM 638 N N . VAL A 1 81 ? -10.975 -2.633 -5.385 1.00 96.62 81 VAL A N 1
ATOM 639 C CA . VAL A 1 81 ? -10.903 -1.796 -4.173 1.00 96.62 81 VAL A CA 1
ATOM 640 C C . VAL A 1 81 ? -10.175 -0.476 -4.450 1.00 96.62 81 VAL A C 1
ATOM 642 O O . VAL A 1 81 ? -9.378 -0.406 -5.387 1.00 96.62 81 VAL A O 1
ATOM 645 N N . PRO A 1 82 ? -10.391 0.582 -3.647 1.00 97.00 82 PRO A N 1
ATOM 646 C CA . PRO A 1 82 ? -9.641 1.827 -3.783 1.00 97.00 82 PRO A CA 1
ATOM 647 C C . PRO A 1 82 ? -8.130 1.607 -3.634 1.00 97.00 82 PRO A C 1
ATOM 649 O O . PRO A 1 82 ? -7.675 1.029 -2.644 1.00 97.00 82 PRO A O 1
ATOM 652 N N . VAL A 1 83 ? -7.354 2.115 -4.595 1.00 96.81 83 VAL A N 1
ATOM 653 C CA . VAL A 1 83 ? -5.885 2.084 -4.581 1.00 96.81 83 VAL A CA 1
ATOM 654 C C . VAL A 1 83 ? -5.355 3.515 -4.614 1.00 96.81 83 VAL A C 1
ATOM 656 O O . VAL A 1 83 ? -5.676 4.281 -5.522 1.00 96.81 83 VAL A O 1
ATOM 659 N N . ALA A 1 84 ? -4.537 3.872 -3.629 1.00 96.56 84 ALA A N 1
ATOM 660 C CA . ALA A 1 84 ? -3.899 5.179 -3.506 1.00 96.56 84 ALA A CA 1
ATOM 661 C C . ALA A 1 84 ? -2.370 5.058 -3.501 1.00 96.56 84 ALA A C 1
ATOM 6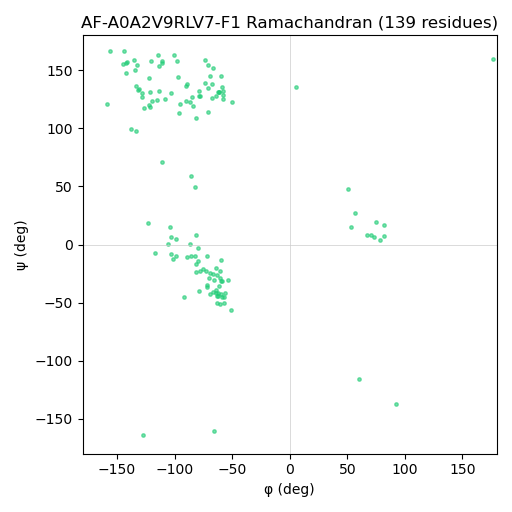63 O O . ALA A 1 84 ? -1.824 4.009 -3.169 1.00 96.56 84 ALA A O 1
ATOM 664 N N . TYR A 1 85 ? -1.684 6.148 -3.843 1.00 95.38 85 TYR A N 1
ATOM 665 C CA . TYR A 1 85 ? -0.223 6.235 -3.894 1.00 95.38 85 TYR A CA 1
ATOM 666 C C . TYR A 1 85 ? 0.261 7.533 -3.248 1.00 95.38 85 TYR A C 1
ATOM 668 O O . TYR A 1 85 ? -0.484 8.513 -3.193 1.00 95.38 85 TYR A O 1
ATOM 676 N N . GLY A 1 86 ? 1.528 7.563 -2.836 1.00 94.00 86 GLY A N 1
ATOM 677 C CA . GLY A 1 86 ? 2.201 8.789 -2.413 1.00 94.00 86 GLY A CA 1
ATOM 678 C C . GLY A 1 86 ? 1.915 9.201 -0.973 1.00 94.00 86 GLY A C 1
ATOM 679 O O . GLY A 1 86 ? 2.167 10.352 -0.612 1.00 94.00 86 GLY A O 1
ATOM 680 N N . LEU A 1 87 ? 1.389 8.299 -0.134 1.00 95.25 87 LEU A N 1
ATOM 681 C CA . LEU A 1 87 ? 1.262 8.601 1.289 1.00 95.25 87 LEU A CA 1
ATOM 682 C C . LEU A 1 87 ? 2.661 8.786 1.890 1.00 95.25 87 LEU A C 1
ATOM 684 O O . LEU A 1 87 ? 3.524 7.920 1.767 1.00 95.25 87 LEU A O 1
ATOM 688 N N . ARG A 1 88 ? 2.875 9.909 2.574 1.00 94.19 88 ARG A N 1
ATOM 689 C CA . ARG A 1 88 ? 4.195 10.318 3.067 1.00 94.19 88 ARG A CA 1
ATOM 690 C C . ARG A 1 88 ? 4.569 9.653 4.393 1.00 94.19 88 ARG A C 1
ATOM 692 O O . ARG A 1 88 ? 4.956 10.344 5.330 1.00 94.19 88 ARG A O 1
ATOM 699 N N . SER A 1 89 ? 4.427 8.334 4.478 1.00 94.69 89 SER A N 1
ATOM 700 C CA . SER A 1 89 ? 4.822 7.526 5.634 1.00 94.69 89 SER A CA 1
ATOM 701 C C . SER A 1 89 ? 5.818 6.447 5.206 1.00 94.69 89 SER A C 1
ATOM 703 O O . SER A 1 89 ? 5.700 5.925 4.100 1.00 94.69 89 SER A O 1
ATOM 705 N N . GLY A 1 90 ? 6.801 6.128 6.049 1.00 92.00 90 GLY A N 1
ATOM 706 C CA . GLY A 1 90 ? 7.901 5.211 5.700 1.00 92.00 90 GLY A CA 1
ATOM 707 C C . GLY A 1 90 ? 9.123 5.938 5.134 1.00 92.00 90 GLY A C 1
ATOM 708 O O . GLY A 1 90 ? 9.516 6.979 5.669 1.00 92.00 90 GLY A O 1
ATOM 709 N N . HIS A 1 91 ? 9.733 5.407 4.073 1.00 92.62 91 HIS A N 1
ATOM 710 C CA . HIS A 1 91 ? 10.864 6.060 3.408 1.00 92.62 91 HIS A CA 1
ATOM 711 C C . HIS A 1 91 ? 10.383 7.146 2.445 1.00 92.62 91 HIS A C 1
ATOM 713 O O . HIS A 1 91 ? 9.799 6.868 1.398 1.00 92.62 91 HIS A O 1
ATOM 719 N N . VAL A 1 92 ? 10.626 8.403 2.818 1.00 92.81 92 VAL A N 1
ATOM 720 C CA . VAL A 1 92 ? 10.088 9.579 2.126 1.00 92.81 92 VAL A CA 1
ATOM 721 C C . VAL A 1 92 ? 11.147 10.649 1.904 1.00 92.81 92 VAL A C 1
ATOM 723 O O . VAL A 1 92 ? 12.071 10.804 2.702 1.00 92.81 92 VAL A O 1
ATOM 726 N N . ALA A 1 93 ? 10.993 11.427 0.834 1.00 89.44 93 ALA A N 1
ATOM 727 C CA . ALA A 1 93 ? 11.941 12.487 0.479 1.00 89.44 93 ALA A CA 1
ATOM 728 C C . ALA A 1 93 ? 11.816 13.736 1.370 1.00 89.44 93 ALA A C 1
ATOM 730 O O . ALA A 1 93 ? 12.714 14.576 1.425 1.00 89.44 93 ALA A O 1
ATOM 731 N N . ARG A 1 94 ? 10.666 13.910 2.028 1.00 89.81 94 ARG A N 1
ATOM 732 C CA . ARG A 1 94 ? 10.344 15.074 2.867 1.00 89.81 94 ARG A CA 1
ATOM 733 C C . ARG A 1 94 ? 9.885 14.620 4.253 1.00 89.81 94 ARG A C 1
ATOM 735 O O . ARG A 1 94 ? 10.081 13.482 4.642 1.00 89.81 94 ARG A O 1
ATOM 742 N N . GLN A 1 95 ? 9.256 15.511 5.018 1.00 92.19 95 GLN A N 1
ATOM 743 C CA . GLN A 1 95 ? 8.711 15.191 6.340 1.00 92.19 95 GLN A CA 1
ATOM 744 C C . GLN A 1 95 ? 7.840 13.923 6.323 1.00 92.19 95 GLN A C 1
ATOM 746 O O . GLN A 1 95 ? 6.849 13.858 5.592 1.00 92.19 95 GLN A O 1
ATOM 751 N N . ASN A 1 96 ? 8.223 12.954 7.145 1.00 94.94 96 ASN A N 1
ATOM 752 C CA . ASN A 1 96 ? 7.505 11.708 7.360 1.00 94.94 96 ASN A CA 1
ATOM 753 C C . ASN A 1 96 ? 6.311 11.954 8.291 1.00 94.94 96 ASN A C 1
ATOM 755 O O . ASN A 1 96 ? 6.474 12.549 9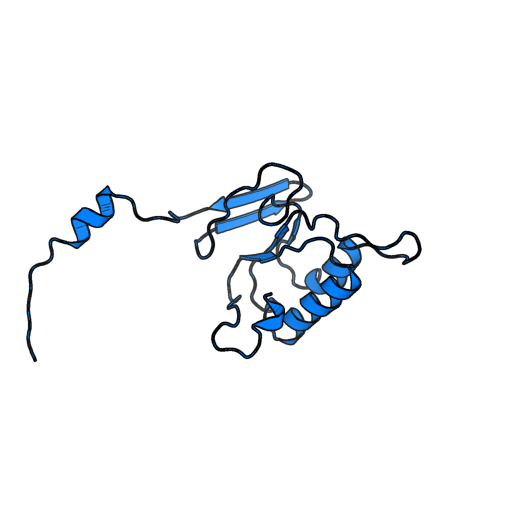.360 1.00 94.94 96 ASN A O 1
ATOM 759 N N . ILE A 1 97 ? 5.118 11.534 7.873 1.00 94.62 97 ILE A N 1
ATOM 760 C CA . ILE A 1 97 ? 3.919 11.586 8.705 1.00 94.62 97 ILE A CA 1
ATOM 761 C C . ILE A 1 97 ? 3.780 10.285 9.490 1.00 94.62 97 ILE A C 1
ATOM 763 O O . ILE A 1 97 ? 3.912 9.181 8.954 1.00 94.62 97 ILE A O 1
ATOM 767 N N . THR A 1 98 ? 3.441 10.418 10.767 1.00 94.38 98 THR A N 1
ATOM 768 C CA . THR A 1 98 ? 3.102 9.270 11.602 1.00 94.38 98 THR A CA 1
ATOM 769 C C . THR A 1 98 ? 1.751 8.712 11.172 1.00 94.38 98 THR A C 1
ATOM 771 O O . THR A 1 98 ? 0.722 9.365 11.349 1.00 94.38 98 THR A O 1
ATOM 774 N N . LEU A 1 99 ? 1.753 7.493 10.638 1.00 96.06 99 LEU A N 1
ATOM 775 C CA . LEU A 1 99 ? 0.540 6.747 10.331 1.00 96.06 99 LEU A CA 1
ATOM 776 C C . LEU A 1 99 ? 0.224 5.792 11.494 1.00 96.06 99 LEU A C 1
ATOM 778 O O . LEU A 1 99 ? 0.984 4.851 11.727 1.00 96.06 99 LEU A O 1
ATOM 782 N N . PRO A 1 100 ? -0.871 6.001 12.246 1.00 95.50 100 PRO A N 1
ATOM 783 C CA . PRO A 1 100 ? -1.280 5.040 13.257 1.00 95.50 100 PRO A CA 1
ATOM 784 C C . PRO A 1 100 ? -1.742 3.740 12.594 1.00 95.50 100 PRO A C 1
ATOM 786 O O . PRO A 1 100 ? -2.631 3.737 11.743 1.00 95.50 100 PRO A O 1
ATOM 789 N N . MET A 1 101 ? -1.144 2.627 13.008 1.00 94.69 101 MET A N 1
ATOM 790 C CA . MET A 1 101 ? -1.458 1.301 12.483 1.00 94.69 101 MET A CA 1
ATOM 791 C C . MET A 1 101 ? -2.455 0.587 13.395 1.00 94.69 101 MET A C 1
ATOM 793 O O . MET A 1 101 ? -2.392 0.704 14.616 1.00 94.69 101 MET A O 1
ATOM 797 N N . GLY A 1 102 ? -3.360 -0.186 12.795 1.00 94.19 102 GLY A N 1
ATOM 798 C CA . GLY A 1 102 ? -4.321 -1.007 13.537 1.00 94.19 102 GLY A CA 1
ATOM 799 C C . GLY A 1 102 ? -5.561 -0.267 14.043 1.00 94.19 102 GLY A C 1
ATOM 800 O O . GLY A 1 102 ? -6.353 -0.884 14.750 1.00 94.19 102 GLY A O 1
ATOM 801 N N . VAL A 1 103 ? -5.747 0.998 13.654 1.00 96.31 103 VAL A N 1
ATOM 802 C CA . VAL A 1 103 ? -6.940 1.796 13.969 1.00 96.31 103 VAL A CA 1
ATOM 803 C C . VAL A 1 103 ? -7.947 1.816 12.818 1.00 96.31 103 VAL A C 1
ATOM 805 O O . VAL A 1 103 ? -7.585 1.621 11.655 1.00 96.31 103 VAL A O 1
ATOM 808 N N . LYS A 1 104 ? -9.215 2.095 13.124 1.00 97.38 104 LYS A N 1
ATOM 809 C CA . LYS A 1 104 ? -10.251 2.364 12.117 1.00 97.38 104 LYS A CA 1
ATOM 810 C C . LYS A 1 104 ? -9.901 3.598 11.293 1.00 97.38 104 LYS A C 1
ATOM 812 O O . LYS A 1 104 ? -9.618 4.669 11.830 1.00 97.38 104 LYS A O 1
ATOM 817 N N . ALA A 1 105 ? -9.992 3.447 9.978 1.00 97.75 105 ALA A N 1
ATOM 818 C CA . ALA A 1 105 ? -9.758 4.514 9.025 1.00 97.75 105 ALA A CA 1
ATOM 819 C C . ALA A 1 105 ? -10.732 4.419 7.845 1.00 97.75 105 ALA A C 1
ATOM 821 O O . ALA A 1 105 ? -11.253 3.349 7.534 1.00 97.75 105 ALA A O 1
ATOM 822 N N . GLU A 1 106 ? -10.954 5.549 7.185 1.00 98.00 106 GLU A N 1
ATOM 823 C CA . GLU A 1 106 ? -11.723 5.666 5.951 1.00 98.00 106 GLU A CA 1
ATOM 824 C C . GLU A 1 106 ? -10.789 6.114 4.824 1.00 98.00 106 GLU A C 1
ATOM 826 O O . GLU A 1 106 ? -10.141 7.155 4.940 1.00 98.00 106 GLU A O 1
ATOM 831 N N . LEU A 1 107 ? -10.735 5.340 3.737 1.00 98.19 107 LEU A N 1
ATOM 832 C CA . LEU A 1 107 ? -10.039 5.696 2.502 1.00 98.19 107 LEU A CA 1
ATOM 833 C C . LEU A 1 107 ? -11.071 6.019 1.421 1.00 98.19 107 LEU A C 1
ATOM 835 O O . LEU A 1 107 ? -11.911 5.182 1.097 1.00 98.19 107 LEU A O 1
ATOM 839 N N . GLN A 1 108 ? -10.975 7.206 0.826 1.00 97.56 108 GLN A N 1
ATOM 840 C CA . GLN A 1 108 ? -11.756 7.579 -0.352 1.00 97.56 108 GLN A CA 1
ATOM 841 C C . GLN A 1 108 ? -10.822 7.953 -1.501 1.00 97.56 108 GLN A C 1
ATOM 843 O O . GLN A 1 108 ? -9.911 8.760 -1.320 1.00 97.56 108 GLN A O 1
ATOM 848 N N . VAL A 1 109 ? -11.082 7.386 -2.681 1.00 96.44 109 VAL A N 1
ATOM 849 C CA . VAL A 1 109 ? -10.380 7.691 -3.934 1.00 96.44 109 VAL A CA 1
ATOM 850 C C . VAL A 1 109 ? -11.428 8.059 -4.983 1.00 96.44 109 VAL A C 1
ATOM 852 O O . VAL A 1 109 ? -12.296 7.246 -5.300 1.00 96.44 109 VAL A O 1
ATOM 855 N N . ARG A 1 110 ? -11.380 9.293 -5.494 1.00 94.06 110 ARG A N 1
ATOM 856 C CA . ARG A 1 110 ? -12.303 9.828 -6.508 1.00 94.06 110 ARG A CA 1
ATOM 857 C C . ARG A 1 110 ? -11.509 10.549 -7.593 1.00 94.06 110 ARG A C 1
ATOM 859 O O . ARG A 1 110 ? -11.119 11.701 -7.429 1.00 94.06 110 ARG A O 1
ATOM 866 N N . GLY A 1 111 ? -11.250 9.869 -8.708 1.00 90.38 111 GLY A N 1
ATOM 867 C CA . GLY A 1 111 ? -10.384 10.409 -9.759 1.00 90.38 111 GLY A CA 1
ATOM 868 C C . GLY A 1 111 ? -8.977 10.682 -9.219 1.00 90.38 111 GLY A C 1
ATOM 869 O O . GLY A 1 111 ? -8.283 9.752 -8.817 1.00 90.38 111 GLY A O 1
ATOM 870 N N . SER A 1 112 ? -8.566 11.951 -9.196 1.00 89.69 112 SER A N 1
ATOM 871 C CA . SER A 1 112 ? -7.287 12.393 -8.620 1.00 89.69 112 SER A CA 1
ATOM 872 C C . SER A 1 112 ? -7.352 12.734 -7.128 1.00 89.69 112 SER A C 1
ATOM 874 O O . SER A 1 112 ? -6.310 12.952 -6.515 1.00 89.69 112 SER A O 1
ATOM 876 N N . GLU A 1 113 ? -8.544 12.817 -6.538 1.00 94.25 113 GLU A N 1
ATOM 877 C CA . GLU A 1 113 ? -8.709 13.154 -5.126 1.00 94.25 113 GLU A CA 1
ATOM 878 C C . GLU A 1 113 ? -8.579 11.907 -4.250 1.00 94.25 113 GLU A C 1
ATOM 880 O O . GLU A 1 113 ? -9.269 10.905 -4.452 1.00 94.25 113 GLU A O 1
ATOM 885 N N . VAL A 1 114 ? -7.703 11.984 -3.248 1.00 96.44 114 VAL A N 1
ATOM 886 C CA . VAL A 1 114 ? -7.460 10.916 -2.276 1.00 96.44 114 VAL A CA 1
ATOM 887 C C . VAL A 1 114 ? -7.575 11.497 -0.873 1.00 96.44 114 VAL A C 1
ATOM 889 O O . VAL A 1 114 ? -6.941 12.504 -0.563 1.00 96.44 114 VAL A O 1
ATOM 892 N N . SER A 1 115 ? -8.352 10.851 -0.003 1.00 96.75 115 SER A N 1
ATOM 893 C CA . SER A 1 115 ? -8.413 11.201 1.419 1.00 96.75 115 SER A CA 1
ATOM 894 C C . SER A 1 115 ? -8.328 9.960 2.299 1.00 96.75 115 SER A C 1
ATOM 896 O O . SER A 1 115 ? -8.967 8.946 2.023 1.00 96.75 115 SER A O 1
ATOM 898 N N . LEU A 1 116 ? -7.530 10.061 3.363 1.00 97.56 116 LEU A N 1
ATOM 899 C CA . LEU A 1 116 ? -7.423 9.067 4.424 1.00 97.56 116 LEU A CA 1
ATOM 900 C C . LEU A 1 116 ? -7.791 9.744 5.744 1.00 97.56 116 LEU A C 1
ATOM 902 O O . LEU A 1 116 ? -7.120 10.689 6.160 1.00 97.56 116 LEU A O 1
ATOM 906 N N . LYS A 1 117 ? -8.849 9.271 6.400 1.00 97.44 117 LYS A N 1
ATOM 907 C CA . LYS A 1 117 ? -9.301 9.787 7.698 1.00 97.44 117 LYS A CA 1
ATOM 908 C C . LYS A 1 117 ? -9.126 8.727 8.768 1.00 97.44 117 LYS A C 1
ATOM 910 O O . LYS A 1 117 ? -9.563 7.596 8.585 1.00 97.44 117 LYS A O 1
ATOM 915 N N . ILE A 1 118 ? -8.534 9.103 9.895 1.00 97.38 118 ILE A N 1
ATOM 916 C CA . ILE A 1 118 ? -8.450 8.246 11.078 1.00 97.38 118 ILE A CA 1
ATOM 917 C C . ILE A 1 118 ? -9.724 8.448 11.900 1.00 97.38 118 ILE A C 1
ATOM 919 O O . ILE A 1 118 ? -10.057 9.578 12.253 1.00 97.38 118 ILE A O 1
ATOM 923 N N . LEU A 1 119 ? -10.457 7.365 12.156 1.00 97.31 119 LEU A N 1
ATOM 924 C CA . LEU A 1 119 ? -11.802 7.402 12.741 1.00 97.31 119 LEU A CA 1
ATOM 925 C C . LEU A 1 119 ? -11.821 7.137 14.248 1.00 97.31 119 LEU A C 1
A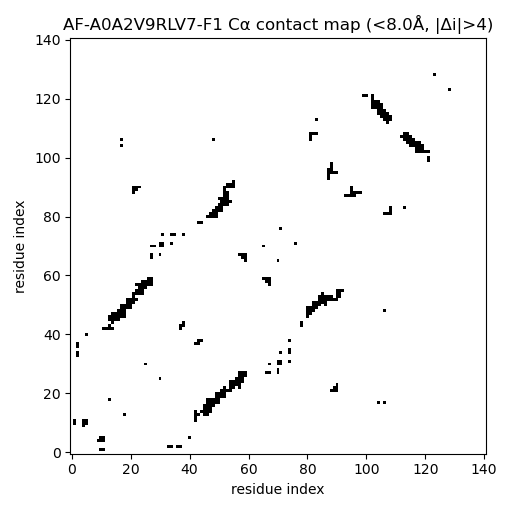TOM 927 O O . LEU A 1 119 ? -12.859 7.305 14.885 1.00 97.31 119 LEU A O 1
ATOM 931 N N . GLU A 1 120 ? -10.700 6.710 14.826 1.00 95.25 120 GLU A N 1
ATOM 932 C CA . GLU A 1 120 ? -10.593 6.449 16.259 1.00 95.25 120 GLU A CA 1
ATOM 933 C C . GLU A 1 120 ? -9.233 6.880 16.830 1.00 95.25 120 GLU A C 1
ATOM 935 O O . GLU A 1 120 ? -8.251 6.988 16.089 1.00 95.25 120 GLU A O 1
ATOM 940 N N . PRO A 1 121 ? -9.144 7.140 18.146 1.00 94.31 121 PRO A N 1
ATOM 941 C CA . PRO A 1 121 ? -7.880 7.480 18.783 1.00 94.31 121 PRO A CA 1
ATOM 942 C C . PRO A 1 121 ? -6.857 6.346 18.666 1.00 94.31 121 PRO A C 1
ATOM 944 O O . PRO A 1 121 ? -7.134 5.204 19.023 1.00 94.31 121 PRO A O 1
ATOM 947 N N . ALA A 1 122 ? -5.635 6.683 18.251 1.00 93.81 122 ALA A N 1
ATOM 948 C CA . ALA A 1 122 ? -4.510 5.745 18.234 1.00 93.81 122 ALA A CA 1
ATOM 949 C C . ALA A 1 122 ? -3.855 5.553 19.610 1.00 93.81 122 ALA A C 1
ATOM 951 O O . ALA A 1 122 ? -3.064 4.635 19.817 1.00 93.81 122 ALA A O 1
ATOM 952 N N . THR A 1 123 ? -4.170 6.435 20.556 1.00 93.50 123 THR A N 1
ATOM 953 C CA . THR A 1 123 ? -3.657 6.404 21.921 1.00 93.50 123 THR A CA 1
ATOM 954 C C . THR A 1 123 ? -4.799 6.587 22.907 1.00 93.50 123 THR A C 1
ATOM 956 O O . THR A 1 123 ? -5.841 7.175 22.610 1.00 93.50 123 THR A O 1
ATOM 959 N N . ARG A 1 124 ? -4.608 6.067 24.119 1.00 88.31 124 ARG A N 1
ATOM 960 C CA . ARG A 1 124 ? -5.525 6.338 25.225 1.00 88.31 124 ARG A CA 1
ATOM 961 C C . ARG A 1 124 ? -5.304 7.768 25.699 1.00 88.31 124 ARG A C 1
ATOM 963 O O . ARG A 1 124 ? -4.160 8.200 25.833 1.00 88.31 124 ARG A O 1
ATOM 970 N N . SER A 1 125 ? -6.381 8.484 26.009 1.00 81.94 125 SER A N 1
ATOM 971 C CA . SER A 1 125 ? -6.232 9.758 26.708 1.00 81.94 125 SER A CA 1
ATOM 972 C C . SER A 1 125 ? -5.766 9.500 28.144 1.00 81.94 125 SER A C 1
ATOM 974 O O . SER A 1 125 ? -6.164 8.520 28.783 1.00 81.94 125 SER A O 1
ATOM 976 N N . VAL A 1 126 ? -4.929 10.396 28.665 1.00 73.25 126 VAL A N 1
ATOM 977 C CA . VAL A 1 126 ? -4.433 10.320 30.049 1.00 73.25 126 VAL A CA 1
ATOM 978 C C . VAL A 1 126 ? -5.598 10.370 31.054 1.00 73.25 126 VAL A C 1
ATOM 980 O O . VAL A 1 126 ? -5.554 9.701 32.082 1.00 73.25 126 VAL A O 1
ATOM 983 N N . ALA A 1 127 ? -6.692 11.064 30.720 1.00 64.88 127 ALA A N 1
ATOM 984 C CA . ALA A 1 127 ? -7.903 11.119 31.540 1.00 64.88 127 ALA A CA 1
ATOM 985 C C . ALA A 1 127 ? -8.709 9.802 31.531 1.00 64.88 127 ALA A C 1
ATOM 987 O O . ALA A 1 127 ? -9.237 9.395 32.564 1.00 64.88 127 ALA A O 1
ATOM 988 N N . ALA A 1 128 ? -8.769 9.092 30.399 1.00 58.09 128 ALA A N 1
ATOM 989 C CA . ALA A 1 128 ? -9.496 7.824 30.287 1.00 58.09 128 ALA A CA 1
ATOM 990 C C . ALA A 1 128 ? -8.813 6.677 31.059 1.00 58.09 128 ALA A C 1
ATOM 992 O O . ALA A 1 128 ? -9.484 5.776 31.560 1.00 58.09 128 ALA A O 1
ATOM 993 N N . ALA A 1 129 ? -7.485 6.725 31.219 1.00 54.97 129 ALA A N 1
ATOM 994 C CA . ALA A 1 129 ? -6.732 5.724 31.978 1.00 54.97 129 ALA A CA 1
ATOM 995 C C . ALA A 1 129 ? -6.991 5.779 33.499 1.00 54.97 129 ALA A C 1
ATOM 997 O O . ALA A 1 129 ? -6.846 4.763 34.179 1.00 54.97 129 ALA A O 1
ATOM 998 N N . ALA A 1 130 ? -7.406 6.935 34.034 1.00 53.66 130 ALA A N 1
ATOM 999 C CA . ALA A 1 130 ? -7.700 7.111 35.458 1.00 53.66 130 ALA A CA 1
ATOM 1000 C C . ALA A 1 130 ? -9.069 6.538 35.874 1.00 53.66 130 ALA A C 1
ATOM 1002 O O . ALA A 1 130 ? -9.264 6.196 37.039 1.00 53.66 130 ALA A O 1
ATOM 1003 N N . SER A 1 131 ? -10.005 6.385 34.930 1.00 51.44 131 SER A N 1
ATOM 1004 C CA . SER A 1 131 ? -11.345 5.848 35.209 1.00 51.44 131 SER A CA 1
ATOM 1005 C C . SER A 1 131 ? -11.368 4.310 35.272 1.00 51.44 131 SER A C 1
ATOM 1007 O O . SER A 1 131 ? -12.173 3.731 35.991 1.00 51.44 131 SER A O 1
ATOM 1009 N N . ALA A 1 132 ? -10.408 3.633 34.628 1.00 54.34 132 ALA A N 1
ATOM 1010 C CA . ALA A 1 132 ? -10.305 2.168 34.630 1.00 54.34 132 ALA A CA 1
ATOM 1011 C C . ALA A 1 132 ? -9.675 1.564 35.908 1.00 54.34 132 ALA A C 1
ATOM 1013 O O . ALA A 1 132 ? -9.585 0.345 36.019 1.00 54.34 132 ALA A O 1
ATOM 1014 N N . LYS A 1 133 ? -9.230 2.387 36.872 1.00 51.75 133 LYS A N 1
ATOM 1015 C CA . LYS A 1 133 ? -8.669 1.925 38.161 1.00 51.75 133 LYS A CA 1
ATOM 1016 C C . LYS A 1 133 ? -9.622 2.053 39.360 1.00 51.75 133 LYS A C 1
ATOM 1018 O O . LYS A 1 133 ? -9.208 1.778 40.481 1.00 51.75 133 LYS A O 1
ATOM 1023 N N . LYS A 1 134 ? -10.889 2.425 39.149 1.00 46.91 134 LYS A N 1
ATOM 1024 C CA . LYS A 1 134 ? -11.943 2.373 40.180 1.00 46.91 134 LYS A CA 1
ATOM 1025 C C . LYS A 1 134 ? -12.967 1.291 39.834 1.00 46.91 134 LYS A C 1
ATOM 1027 O O . LYS A 1 134 ? -14.084 1.579 39.427 1.00 46.91 134 LYS A O 1
ATOM 1032 N N . GLY A 1 135 ? -12.547 0.041 39.967 1.00 42.56 135 GLY A N 1
ATOM 1033 C CA . GLY A 1 135 ? -13.426 -1.122 39.999 1.00 42.56 135 GLY A CA 1
ATOM 1034 C C . GLY A 1 135 ? -12.918 -2.048 41.093 1.00 42.56 135 GLY A C 1
ATOM 1035 O O . GLY A 1 135 ? -11.903 -2.715 40.913 1.00 42.56 135 GLY A O 1
ATOM 1036 N N . GLU A 1 136 ? -13.563 -1.988 42.253 1.00 42.56 136 GLU A N 1
ATOM 1037 C CA . GLU A 1 136 ? -13.292 -2.834 43.409 1.00 42.56 136 GLU A CA 1
ATOM 1038 C C . GLU A 1 136 ? -13.544 -4.322 43.101 1.00 42.56 136 GLU A C 1
ATOM 1040 O O . GLU A 1 136 ? -14.556 -4.708 42.528 1.00 42.56 136 GLU A O 1
ATOM 1045 N N . GLN A 1 137 ? -12.539 -5.108 43.486 1.00 42.34 137 GLN A N 1
ATOM 1046 C CA . GLN A 1 137 ? -12.473 -6.511 43.912 1.00 42.34 137 GLN A CA 1
ATOM 1047 C C . GLN A 1 137 ? -13.730 -7.405 43.855 1.00 42.34 137 GLN A C 1
ATOM 1049 O O . GLN A 1 137 ? -14.752 -7.122 44.468 1.00 42.34 137 GLN A O 1
ATOM 1054 N N . SER A 1 138 ? -13.547 -8.629 43.348 1.00 35.38 138 SER A N 1
ATOM 1055 C CA . SER A 1 138 ? -13.928 -9.847 44.089 1.00 35.38 138 SER A CA 1
ATOM 1056 C C . SER A 1 138 ? -13.159 -11.064 43.558 1.00 35.38 138 SER A C 1
ATOM 1058 O O . SER A 1 138 ? -13.213 -11.392 42.378 1.00 35.38 138 SER A O 1
ATOM 1060 N N . PHE A 1 139 ? -12.402 -11.713 44.443 1.00 42.44 139 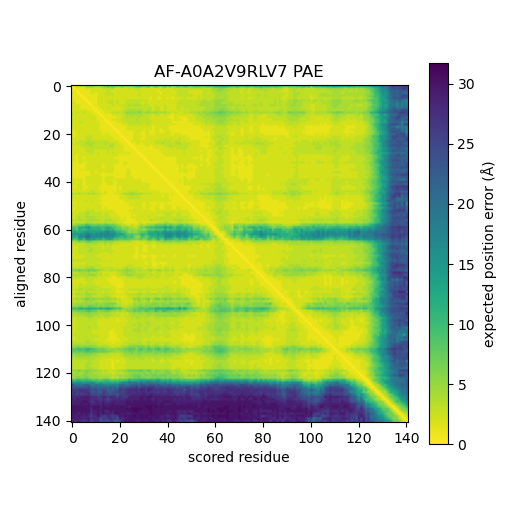PHE A N 1
ATOM 1061 C CA . PHE A 1 139 ? -11.957 -13.091 44.252 1.00 42.44 139 PHE A CA 1
ATOM 1062 C C . PHE A 1 139 ? -13.127 -14.008 44.611 1.00 42.44 139 PHE A C 1
ATOM 1064 O O . PHE A 1 139 ? -13.638 -13.903 45.724 1.00 42.44 139 PHE A O 1
ATOM 1071 N N . GLN A 1 140 ? -13.490 -14.927 43.719 1.00 31.55 140 GLN A N 1
ATOM 1072 C CA . GLN A 1 140 ? -14.047 -16.235 44.068 1.00 31.55 140 GLN A CA 1
ATOM 1073 C C . GLN A 1 140 ? -13.484 -17.274 43.088 1.00 31.55 140 GLN A C 1
ATOM 1075 O O . GLN A 1 140 ? -13.135 -16.923 41.964 1.00 31.55 140 GLN A O 1
ATOM 1080 N N . VAL A 1 141 ? -13.323 -18.486 43.620 1.00 42.09 141 VAL A N 1
ATOM 1081 C CA . VAL A 1 141 ? -12.541 -19.646 43.147 1.00 42.09 141 VAL A CA 1
ATOM 1082 C C . VAL A 1 141 ? -12.602 -19.906 41.644 1.00 42.09 141 VAL A C 1
ATOM 1084 O O . VAL A 1 141 ? -13.726 -19.936 41.099 1.00 42.09 141 VAL A O 1
#

Mean predicted aligned error: 7.28 Å

Foldseek 3Di:
DQLVCPPPPPHDAAAAEAAEDEDELAALVVVLVSLVSCVVSVNLQHHQEYEYAQNYNHFHDPPPPDTSVVSVCVRNVPSPHYYYYHHQADDHPDDHDDDQPPADWDWDDDPPDTDIGGDDDSDDDPVNVVVVPPDDDDDDD

Secondary structure (DSSP, 8-state):
-HHHHTTSTTPPP-TT-EEEE--SS--HHHHHHHHHHHHHTTTTSS-SEEEEE--TT----TTSS--HHHHHHHHHGGG-S-EEEEES-SS-SSPPP---SSS-EEEEEETTEEEEEE-S-SS--HHHHHHTT--------

Solvent-accessible surface area (backbone atoms only — not comparable to full-atom values): 8813 Å² total; per-residue (Å²): 113,70,65,74,26,59,93,45,101,73,36,84,86,31,74,76,28,72,46,78,48,69,53,65,59,45,45,34,74,56,53,38,51,42,53,50,51,37,48,76,68,53,50,58,76,43,41,61,24,40,36,33,18,51,39,34,70,30,52,56,64,95,85,70,86,64,49,40,64,57,47,49,45,73,72,53,57,86,70,79,50,50,74,49,71,56,43,48,37,76,57,50,97,61,84,63,48,90,74,78,78,95,57,56,65,50,80,48,68,56,94,91,48,72,48,78,44,76,74,53,78,84,64,81,54,79,72,62,62,63,62,77,73,75,72,86,84,82,91,75,135

Sequence (141 aa):
MLAASLGTPYELRTDDRILFLEDLGEKPYRIDRMLMQLKLAGKLDSVRGIIFGEMLDCFQMQDQGYSLREVVMRIVGDIGVPVAYGLRSGHVARQNITLPMGVKAELQVRGSEVSLKILEPATRSVAAAASAKKGEQSFQV

Radius of gyration: 19.17 Å; Cα contacts (8 Å, |Δi|>4): 199; chains: 1; bounding box: 30×35×65 Å

Nearest PDB structures (foldseek):
  6uuk-assembly1_B  TM=8.788E-01  e=1.656E-06  Oxalobacter formigenes OXCC13
  6uuk-assembly1_A  TM=8.828E-01  e=1.869E-06  Oxalobacter formigenes OXCC13
  5z01-assembly1_A-2  TM=8.999E-01  e=1.558E-05  Escherichia coli K-12
  1zrs-assembly1_B  TM=8.625E-01  e=4.928E-05  Pseudomonas aeruginosa
  3sr3-assembly1_B  TM=8.614E-01  e=1.759E-04  Bacillus anthracis str. Ames